Protein AF-A0A351GGZ2-F1 (afdb_monomer_lite)

Sequence (69 aa):
LKRVGHHQELANLAAYLISDFSAYVNGEVVTIDGGEWLQGAGQFNQMEAITQEEWDYLEKIVRANQKKS

Foldseek 3Di:
DPDADDPVVVVVVVVCCPDPVVVPDPPDDDDDGVCVCVCVVDPCSVVVPQDPVNVVVVVVVVVVVVVVD

Structure (mmCIF, N/CA/C/O backbone):
data_AF-A0A351GGZ2-F1
#
_entry.id   AF-A0A351GGZ2-F1
#
loop_
_atom_site.group_PDB
_atom_site.id
_atom_site.type_symbol
_atom_site.label_atom_id
_atom_site.label_alt_id
_atom_site.label_comp_id
_atom_site.label_asym_id
_atom_site.label_entity_id
_atom_site.label_seq_id
_atom_site.pdbx_PDB_ins_code
_atom_site.Cartn_x
_atom_site.Cartn_y
_atom_site.Cartn_z
_atom_site.occupancy
_atom_site.B_iso_or_equiv
_atom_site.auth_seq_id
_atom_site.auth_comp_id
_atom_site.auth_asym_id
_atom_site.auth_atom_id
_atom_site.pdbx_PDB_model_num
ATOM 1 N N . LEU A 1 1 ? 0.436 -1.123 6.942 1.00 71.75 1 LEU A N 1
ATOM 2 C CA . LEU A 1 1 ? 1.711 -1.876 7.071 1.00 71.75 1 LEU A CA 1
ATOM 3 C C . LEU A 1 1 ? 2.625 -1.410 8.215 1.00 71.75 1 LEU A C 1
ATOM 5 O O . LEU A 1 1 ? 3.524 -2.167 8.553 1.00 71.75 1 LEU A O 1
ATOM 9 N N . LYS A 1 2 ? 2.401 -0.235 8.838 1.00 86.31 2 LYS A N 1
ATOM 10 C CA . LYS A 1 2 ? 3.184 0.289 9.988 1.00 86.31 2 LYS A CA 1
ATOM 11 C C . LYS A 1 2 ? 4.718 0.207 9.803 1.00 86.31 2 LYS A C 1
ATOM 13 O O . LYS A 1 2 ? 5.458 0.072 10.770 1.00 86.31 2 LYS A O 1
ATOM 18 N N . ARG A 1 3 ? 5.187 0.288 8.553 1.00 95.81 3 ARG A N 1
ATOM 19 C CA . ARG A 1 3 ? 6.599 0.353 8.155 1.00 95.81 3 ARG A CA 1
ATOM 20 C C . ARG A 1 3 ? 6.732 1.159 6.869 1.00 95.81 3 ARG A C 1
ATOM 22 O O . ARG A 1 3 ? 5.770 1.250 6.108 1.00 95.81 3 ARG A O 1
ATOM 29 N N . VAL A 1 4 ? 7.936 1.659 6.614 1.00 95.62 4 VAL A N 1
ATOM 30 C CA . VAL A 1 4 ? 8.296 2.2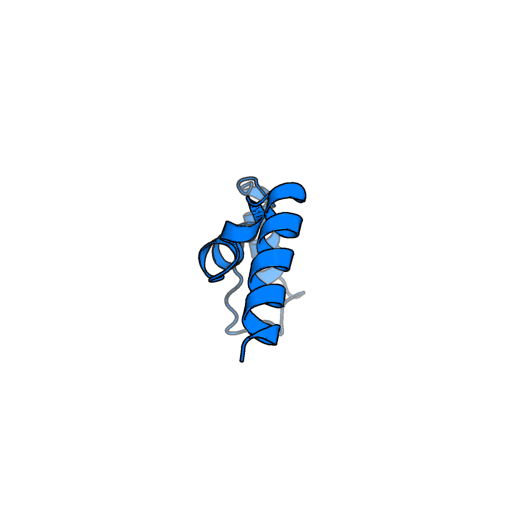67 5.329 1.00 95.62 4 VAL A CA 1
ATOM 31 C C . VAL A 1 4 ? 8.514 1.201 4.250 1.00 95.62 4 VAL A C 1
ATOM 33 O O . VAL A 1 4 ? 8.754 0.023 4.550 1.00 95.62 4 VAL A O 1
ATOM 36 N N . GLY A 1 5 ? 8.415 1.624 2.991 1.00 96.38 5 GLY A N 1
ATOM 37 C CA . GLY A 1 5 ? 8.705 0.783 1.834 1.00 96.38 5 GLY A CA 1
ATOM 38 C C . GLY A 1 5 ? 10.204 0.582 1.604 1.00 96.38 5 GLY A C 1
ATOM 39 O O . GLY A 1 5 ? 11.030 1.439 1.922 1.00 96.38 5 GLY A O 1
ATOM 40 N N . HIS A 1 6 ? 10.555 -0.549 1.002 1.00 97.81 6 HIS A N 1
ATOM 41 C CA . HIS A 1 6 ? 11.879 -0.827 0.460 1.00 97.81 6 HIS A CA 1
ATOM 42 C C . HIS A 1 6 ? 11.919 -0.518 -1.038 1.00 97.81 6 HIS A C 1
ATOM 44 O O . HIS A 1 6 ? 10.943 -0.719 -1.756 1.00 97.81 6 HIS A O 1
ATOM 50 N N . HIS A 1 7 ? 13.083 -0.104 -1.546 1.00 98.12 7 HIS A N 1
ATOM 51 C CA . HIS A 1 7 ? 13.240 0.237 -2.967 1.00 98.12 7 HIS A CA 1
ATOM 52 C C . HIS A 1 7 ? 12.909 -0.942 -3.895 1.00 98.12 7 HIS A C 1
ATOM 54 O O . HIS A 1 7 ? 12.373 -0.740 -4.980 1.00 98.12 7 HIS A O 1
ATOM 60 N N . GLN A 1 8 ? 13.159 -2.177 -3.444 1.00 98.50 8 GLN A N 1
ATOM 61 C CA . GLN A 1 8 ? 12.814 -3.381 -4.198 1.00 98.50 8 GLN A CA 1
ATOM 62 C C . GLN A 1 8 ? 11.301 -3.531 -4.418 1.00 98.50 8 GLN A C 1
ATOM 64 O O . GLN A 1 8 ? 10.887 -4.051 -5.447 1.00 98.50 8 GLN A O 1
ATOM 69 N N . GLU A 1 9 ? 10.467 -3.069 -3.483 1.00 98.31 9 GLU A N 1
ATOM 70 C CA . GLU A 1 9 ? 9.007 -3.148 -3.613 1.00 98.31 9 GLU A CA 1
ATOM 71 C C . GLU A 1 9 ? 8.516 -2.235 -4.744 1.00 98.31 9 GLU A C 1
ATOM 73 O O . GLU A 1 9 ? 7.737 -2.670 -5.592 1.00 98.31 9 GLU A O 1
ATOM 78 N N . LEU A 1 10 ? 9.054 -1.012 -4.822 1.00 98.12 10 LEU A N 1
ATOM 79 C CA . LEU A 1 10 ? 8.810 -0.103 -5.943 1.00 98.12 10 LEU A CA 1
ATOM 80 C C . LEU A 1 10 ? 9.361 -0.669 -7.259 1.00 98.12 10 LEU A C 1
ATOM 82 O O . LEU A 1 10 ? 8.667 -0.643 -8.272 1.00 98.12 10 LEU A O 1
ATOM 86 N N . ALA A 1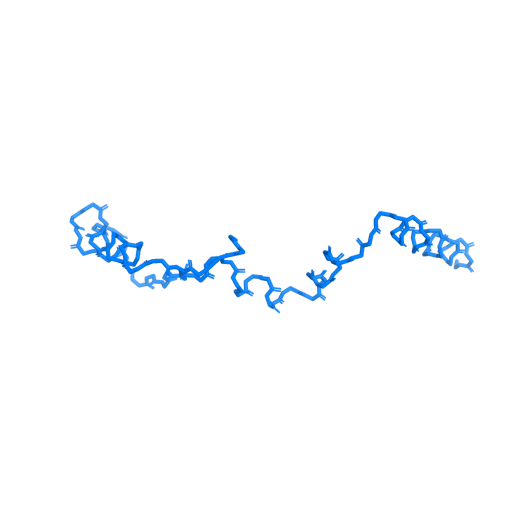 11 ? 10.585 -1.203 -7.248 1.00 98.56 11 ALA A N 1
ATOM 87 C CA . ALA A 1 11 ? 11.206 -1.776 -8.440 1.00 98.56 11 ALA A CA 1
ATOM 88 C C . ALA A 1 11 ? 10.398 -2.956 -9.000 1.00 98.56 11 ALA A C 1
ATOM 90 O O . ALA A 1 11 ? 10.205 -3.043 -10.209 1.00 98.56 11 ALA A O 1
ATOM 91 N N . ASN A 1 12 ? 9.874 -3.827 -8.134 1.00 98.62 12 ASN A N 1
ATOM 92 C CA . ASN A 1 12 ? 9.026 -4.946 -8.539 1.00 98.62 12 ASN A CA 1
ATOM 93 C C . ASN A 1 12 ? 7.707 -4.469 -9.156 1.00 98.62 12 ASN A C 1
ATOM 95 O O . ASN A 1 12 ? 7.301 -4.990 -10.194 1.00 98.62 12 ASN A O 1
ATOM 99 N N . LEU A 1 13 ? 7.054 -3.471 -8.548 1.00 98.31 13 LEU A N 1
ATOM 100 C CA . LEU A 1 13 ? 5.828 -2.890 -9.097 1.00 98.31 13 LEU A CA 1
ATOM 101 C C . LEU A 1 13 ? 6.085 -2.251 -10.467 1.00 98.31 13 LEU A C 1
ATOM 103 O O . LEU A 1 13 ? 5.347 -2.514 -11.411 1.00 98.31 13 LEU A O 1
ATOM 107 N N . ALA A 1 14 ? 7.155 -1.465 -10.599 1.00 98.25 14 ALA A N 1
ATOM 108 C CA . ALA A 1 14 ? 7.535 -0.852 -11.868 1.00 98.25 14 ALA A CA 1
ATOM 109 C C . ALA A 1 14 ? 7.859 -1.906 -12.939 1.00 98.25 14 ALA A C 1
ATOM 111 O O . ALA A 1 14 ? 7.395 -1.792 -14.071 1.00 98.25 14 ALA A O 1
ATOM 112 N N . ALA A 1 15 ? 8.603 -2.957 -12.579 1.00 98.56 15 ALA A N 1
ATOM 113 C CA . ALA A 1 15 ? 8.926 -4.054 -13.486 1.00 98.56 15 ALA A CA 1
ATOM 114 C C . ALA A 1 15 ? 7.665 -4.774 -13.981 1.00 98.56 15 ALA A C 1
ATOM 116 O O . ALA A 1 15 ? 7.561 -5.066 -15.169 1.00 98.56 15 ALA A O 1
ATOM 117 N N . TYR A 1 16 ? 6.693 -5.010 -13.096 1.00 98.50 16 TYR A N 1
ATOM 118 C CA . TYR A 1 16 ? 5.399 -5.562 -13.485 1.00 98.50 16 TYR A CA 1
ATOM 119 C C . TYR A 1 16 ? 4.658 -4.629 -14.450 1.00 98.50 16 TYR A C 1
ATOM 121 O O . TYR A 1 16 ? 4.285 -5.082 -15.526 1.00 98.50 16 TYR A O 1
ATOM 129 N N . LEU A 1 17 ? 4.512 -3.342 -14.107 1.00 98.31 17 LEU A N 1
ATOM 130 C CA . LEU A 1 17 ? 3.743 -2.361 -14.889 1.00 98.31 17 LEU A CA 1
ATOM 131 C C . LEU A 1 17 ? 4.330 -2.053 -16.279 1.00 98.31 17 LEU A C 1
ATOM 133 O O . LEU A 1 17 ? 3.606 -1.593 -17.158 1.00 98.31 17 LEU A O 1
ATOM 137 N N . ILE A 1 18 ? 5.633 -2.270 -16.476 1.00 97.56 18 ILE A N 1
ATOM 138 C CA . ILE A 1 18 ? 6.309 -2.091 -17.773 1.00 97.56 18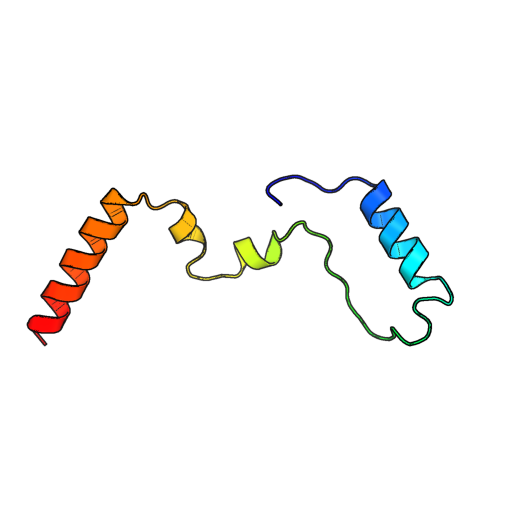 ILE A CA 1
ATOM 139 C C . ILE A 1 18 ? 6.292 -3.387 -18.605 1.00 97.56 18 ILE A C 1
ATOM 141 O O . ILE A 1 18 ? 6.513 -3.349 -19.813 1.00 97.56 18 ILE A O 1
ATOM 145 N N . SER A 1 19 ? 6.049 -4.541 -17.981 1.00 98.44 19 SER A N 1
ATOM 146 C CA . SER A 1 19 ? 6.056 -5.836 -18.667 1.00 98.44 19 SER A CA 1
ATOM 147 C C . SER A 1 19 ? 4.772 -6.102 -19.460 1.00 98.44 19 SER A C 1
ATOM 149 O O . SER A 1 19 ? 3.716 -5.537 -19.183 1.00 98.44 19 SER A O 1
ATOM 151 N N . ASP A 1 20 ? 4.822 -7.075 -20.373 1.00 98.31 20 ASP A N 1
ATOM 152 C CA . ASP A 1 20 ? 3.637 -7.539 -21.111 1.00 98.31 20 ASP A CA 1
ATOM 153 C C . ASP A 1 20 ? 2.543 -8.125 -20.196 1.00 98.31 20 ASP A C 1
ATOM 155 O O . ASP A 1 20 ? 1.378 -8.212 -20.589 1.00 98.31 20 ASP A O 1
ATOM 159 N N . PHE A 1 21 ? 2.876 -8.499 -18.954 1.00 98.38 21 PHE A N 1
ATOM 160 C CA . PHE A 1 21 ? 1.897 -9.018 -17.994 1.00 98.38 21 PHE A CA 1
ATOM 161 C C . PHE A 1 21 ? 0.864 -7.971 -17.563 1.00 98.38 21 PHE A C 1
ATOM 163 O O . PHE A 1 21 ? -0.223 -8.340 -17.120 1.00 98.38 21 PHE A O 1
ATOM 170 N N . SER A 1 22 ? 1.160 -6.681 -17.728 1.00 98.06 22 SER A N 1
ATOM 171 C CA . SER A 1 22 ? 0.237 -5.580 -17.453 1.00 98.06 22 SER A CA 1
ATOM 172 C C . SER A 1 22 ? -0.274 -4.904 -18.726 1.00 98.06 22 SER A C 1
ATOM 174 O O . SER A 1 22 ? -0.707 -3.758 -18.662 1.00 98.06 22 SER A O 1
ATOM 176 N N . ALA A 1 23 ? -0.276 -5.591 -19.876 1.00 98.25 23 ALA A N 1
ATOM 177 C CA . ALA A 1 23 ? -0.611 -5.002 -21.181 1.00 98.25 23 ALA A CA 1
ATOM 178 C C . ALA A 1 23 ? -1.981 -4.294 -21.256 1.00 98.25 23 ALA A C 1
ATOM 180 O O . ALA A 1 23 ? -2.194 -3.463 -22.135 1.00 98.25 23 ALA A O 1
ATOM 181 N N . TYR A 1 24 ? -2.914 -4.612 -20.353 1.00 97.94 24 TYR A N 1
ATOM 182 C CA . TYR A 1 24 ? -4.236 -3.978 -20.290 1.00 97.94 24 TYR A CA 1
ATOM 183 C C . TYR A 1 24 ? -4.402 -2.974 -19.133 1.00 97.94 24 TYR A C 1
ATOM 185 O O . TYR A 1 24 ? -5.485 -2.429 -18.934 1.00 97.94 24 TYR A O 1
ATOM 193 N N . VAL A 1 25 ? -3.345 -2.715 -18.361 1.00 98.00 25 VAL A N 1
ATOM 194 C CA . VAL A 1 25 ? -3.328 -1.695 -17.306 1.00 98.00 25 VAL A CA 1
ATOM 195 C C . VAL A 1 25 ? -2.874 -0.379 -17.932 1.00 98.00 25 VAL A C 1
ATOM 197 O O . VAL A 1 25 ? -1.698 -0.195 -18.228 1.00 98.00 25 VAL A O 1
ATOM 200 N N . ASN A 1 26 ? -3.812 0.540 -18.154 1.00 97.06 26 ASN A N 1
ATOM 201 C CA . ASN A 1 26 ? -3.539 1.845 -18.753 1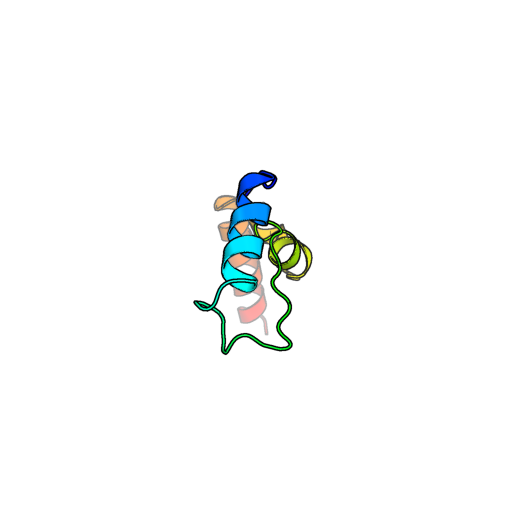.00 97.06 26 ASN A CA 1
ATOM 202 C C . ASN A 1 26 ? -4.339 2.948 -18.047 1.00 97.06 26 ASN A C 1
ATOM 204 O O . ASN A 1 26 ? -5.502 2.745 -17.710 1.00 97.06 26 ASN A O 1
ATOM 208 N N . GLY A 1 27 ? -3.721 4.117 -17.854 1.00 97.00 27 GLY A N 1
ATOM 209 C CA . GLY A 1 27 ? -4.338 5.272 -17.187 1.00 97.00 27 GLY A CA 1
ATOM 210 C C . GLY A 1 27 ? -4.493 5.144 -15.666 1.00 97.00 27 GLY A C 1
ATOM 211 O O . GLY A 1 27 ? -5.141 5.990 -15.057 1.00 97.00 27 GLY A O 1
ATOM 212 N N . GLU A 1 28 ? -3.913 4.107 -15.064 1.00 96.81 28 GLU A N 1
ATOM 213 C CA . GLU A 1 28 ? -4.035 3.815 -13.635 1.00 96.81 28 GLU A CA 1
ATOM 214 C C . GLU A 1 28 ? -3.023 4.599 -12.782 1.00 96.81 28 GLU A C 1
ATOM 216 O O . GLU A 1 28 ? -1.931 4.941 -13.244 1.00 96.81 28 GLU A O 1
ATOM 221 N N . VAL A 1 29 ? -3.360 4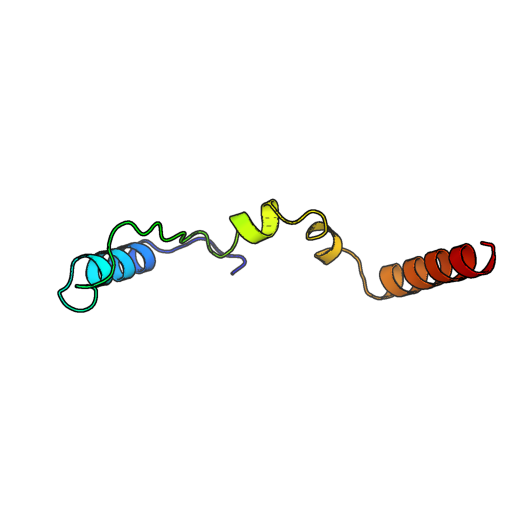.832 -11.508 1.00 96.94 29 VAL A N 1
ATOM 222 C CA . VAL A 1 29 ? -2.475 5.437 -10.506 1.00 96.94 29 VAL A CA 1
ATOM 223 C C . VAL A 1 29 ? -2.375 4.501 -9.303 1.00 96.94 29 VAL A C 1
ATOM 225 O O . VAL A 1 29 ? -3.283 4.414 -8.482 1.00 96.94 29 VAL A O 1
ATOM 228 N N . VAL A 1 30 ? -1.236 3.820 -9.163 1.00 96.75 30 VAL A N 1
ATOM 229 C CA . VAL A 1 30 ? -1.025 2.851 -8.078 1.00 96.75 30 VAL A CA 1
ATOM 230 C C . VAL A 1 30 ? -0.316 3.501 -6.890 1.00 96.75 30 VAL A C 1
ATOM 232 O O . VAL A 1 30 ? 0.873 3.817 -6.958 1.00 96.75 30 VAL A O 1
ATOM 235 N N . THR A 1 31 ? -1.026 3.646 -5.771 1.00 95.81 31 THR A N 1
ATOM 236 C CA . THR A 1 31 ? -0.450 4.114 -4.501 1.00 95.81 31 THR A CA 1
ATOM 237 C C . THR A 1 31 ? 0.279 2.980 -3.772 1.00 95.81 31 THR A C 1
ATOM 239 O O . THR A 1 31 ? -0.300 1.936 -3.477 1.00 95.81 31 THR A O 1
ATOM 242 N N . ILE A 1 32 ? 1.550 3.206 -3.433 1.00 96.19 32 ILE A N 1
ATOM 243 C CA . ILE A 1 32 ? 2.423 2.301 -2.665 1.00 96.19 32 ILE A CA 1
ATOM 244 C C . ILE A 1 32 ? 2.962 3.045 -1.433 1.00 96.19 32 ILE A C 1
ATOM 246 O O . ILE A 1 32 ? 4.129 3.404 -1.339 1.00 96.19 32 ILE A O 1
ATOM 250 N N . ASP A 1 33 ? 2.087 3.308 -0.468 1.00 94.81 33 ASP A N 1
ATOM 251 C CA . ASP A 1 33 ? 2.405 4.074 0.751 1.00 94.81 33 ASP A CA 1
ATOM 252 C C . ASP A 1 33 ? 2.251 3.245 2.042 1.00 94.81 33 ASP A C 1
ATOM 254 O O . ASP A 1 33 ? 2.271 3.761 3.156 1.00 94.81 33 ASP A O 1
ATOM 258 N N . GLY A 1 34 ? 2.041 1.931 1.918 1.00 94.06 34 GLY A N 1
ATOM 259 C CA . GLY A 1 34 ? 1.806 1.058 3.069 1.00 94.06 34 GLY A CA 1
ATOM 260 C C . GLY A 1 34 ? 0.473 1.303 3.796 1.00 94.06 34 GLY A C 1
ATOM 261 O O . GLY A 1 34 ? 0.304 0.805 4.921 1.00 94.06 34 GLY A O 1
ATOM 262 N N . GLY A 1 35 ? -0.466 2.013 3.161 1.00 92.62 35 GLY A N 1
ATOM 263 C CA . GLY A 1 35 ? -1.780 2.383 3.683 1.00 92.62 35 GLY A CA 1
ATOM 264 C C . GLY A 1 35 ? -1.805 3.723 4.420 1.00 92.62 35 GLY A C 1
ATOM 265 O O . GLY A 1 35 ? -2.782 3.992 5.114 1.00 92.62 35 GLY A O 1
ATOM 266 N N . GLU A 1 36 ? -0.749 4.532 4.314 1.00 90.69 36 GLU A N 1
ATOM 267 C CA . GLU A 1 36 ? -0.644 5.838 4.976 1.00 90.69 36 GLU A CA 1
ATOM 268 C C . GLU A 1 36 ? -1.795 6.772 4.595 1.00 90.69 36 GLU A C 1
ATOM 270 O O . GLU A 1 36 ? -2.443 7.332 5.476 1.00 90.69 36 GLU A O 1
ATOM 275 N N . TRP A 1 37 ? -2.123 6.876 3.309 1.00 88.44 37 TRP A N 1
ATOM 276 C CA . TRP A 1 37 ? -3.222 7.696 2.818 1.00 88.44 37 TRP A CA 1
ATOM 277 C C . TRP A 1 37 ? -4.553 7.284 3.434 1.00 88.44 37 TRP A C 1
ATOM 279 O O . TRP A 1 37 ? -5.288 8.122 3.950 1.00 88.44 37 TRP A O 1
ATOM 289 N N . LEU A 1 38 ? -4.855 5.983 3.430 1.00 86.81 38 LEU A N 1
ATOM 290 C CA . LEU A 1 38 ? -6.094 5.476 4.016 1.00 86.81 38 LEU A CA 1
ATOM 291 C C . LEU A 1 38 ? -6.145 5.718 5.519 1.00 86.81 38 LEU A C 1
ATOM 293 O O . LEU A 1 38 ? -7.220 6.028 6.018 1.00 86.81 38 LEU A O 1
ATOM 297 N N . GLN A 1 39 ? -5.010 5.620 6.214 1.00 86.62 39 GLN A N 1
ATOM 298 C CA . GLN A 1 39 ? -4.886 5.919 7.640 1.00 86.62 39 GLN A CA 1
ATOM 299 C C . GLN A 1 39 ? -5.030 7.419 7.945 1.00 86.62 39 GLN A C 1
ATOM 301 O O . GLN A 1 39 ? -5.669 7.781 8.931 1.00 86.62 39 GLN A O 1
ATOM 306 N N . GLY A 1 40 ? -4.522 8.306 7.090 1.00 84.31 40 GLY A N 1
ATOM 307 C CA . GLY A 1 40 ? -4.640 9.756 7.263 1.00 84.31 40 GLY A CA 1
ATOM 308 C C . GLY A 1 40 ? -5.994 10.339 6.843 1.00 84.31 40 GLY A C 1
ATOM 309 O O . GLY A 1 40 ? -6.450 11.313 7.435 1.00 84.31 40 GLY A O 1
ATOM 310 N N . ALA A 1 41 ? -6.651 9.758 5.837 1.00 85.06 41 ALA A N 1
ATOM 311 C CA . ALA A 1 41 ? -7.856 10.325 5.228 1.00 85.06 41 ALA A CA 1
ATOM 312 C C . ALA A 1 41 ? -9.172 9.936 5.928 1.00 85.06 41 ALA A C 1
ATOM 314 O O . ALA A 1 41 ? -10.207 10.556 5.680 1.00 85.06 41 ALA A O 1
ATOM 315 N N . GLY A 1 42 ? -9.174 8.906 6.778 1.00 87.06 42 GLY A N 1
ATOM 316 C CA . GLY A 1 42 ? -10.386 8.460 7.465 1.00 87.06 42 GLY A CA 1
ATOM 317 C C . GLY A 1 42 ? -10.681 9.277 8.721 1.00 87.06 42 GLY A C 1
ATOM 318 O O . GLY A 1 42 ? -9.902 9.286 9.672 1.00 87.06 42 GLY A O 1
ATOM 319 N N . GLN A 1 43 ? -11.863 9.898 8.756 1.00 88.94 43 GLN A N 1
ATOM 320 C CA . GLN A 1 43 ? -12.332 10.751 9.860 1.00 88.94 43 GLN A CA 1
ATOM 321 C C . GLN A 1 43 ? -12.247 10.084 11.244 1.00 88.94 43 GLN A C 1
ATOM 323 O O . GLN A 1 43 ? -12.024 10.759 12.245 1.00 88.94 43 GLN A O 1
ATOM 328 N N . PHE A 1 44 ? -12.436 8.765 11.302 1.00 90.62 44 PHE A N 1
ATOM 329 C CA . PHE A 1 44 ? -12.478 7.994 12.545 1.00 90.62 44 PHE A CA 1
ATOM 330 C C . PHE A 1 44 ? -11.262 7.082 12.744 1.00 90.62 44 PHE A C 1
ATOM 332 O O . PHE A 1 44 ? -11.232 6.319 13.703 1.00 90.62 44 PHE A O 1
ATOM 339 N N . ASN A 1 45 ? -10.229 7.165 11.903 1.00 88.88 45 ASN A N 1
ATOM 340 C CA . ASN A 1 45 ? -9.056 6.291 12.036 1.00 88.88 45 ASN A CA 1
ATOM 341 C C . ASN A 1 45 ? -8.278 6.537 13.331 1.00 88.88 45 ASN A C 1
ATOM 343 O O . ASN A 1 45 ? -7.694 5.620 13.895 1.00 88.88 45 ASN A O 1
ATOM 347 N N . GLN A 1 46 ? -8.328 7.761 13.863 1.00 85.50 46 GLN A N 1
ATOM 348 C CA . GLN A 1 46 ? -7.731 8.086 15.163 1.00 85.50 46 GLN A CA 1
ATOM 349 C C . GLN A 1 46 ? -8.361 7.291 16.317 1.00 85.50 46 GLN A C 1
ATOM 351 O O . GLN A 1 46 ? -7.745 7.148 17.371 1.00 85.50 46 GLN A O 1
ATOM 356 N N . MET A 1 47 ? -9.560 6.730 16.120 1.00 90.94 47 MET A N 1
ATOM 357 C CA . MET A 1 47 ? -10.201 5.870 17.110 1.00 90.94 47 MET A CA 1
ATOM 358 C C . MET A 1 47 ? -9.501 4.512 17.270 1.00 90.94 47 MET A C 1
ATOM 360 O O . MET A 1 47 ? -9.773 3.819 18.245 1.00 90.94 47 MET A O 1
ATOM 364 N N . GLU A 1 48 ? -8.561 4.144 16.387 1.00 87.69 48 GLU A N 1
ATOM 365 C CA . GLU A 1 48 ? -7.676 2.986 16.598 1.00 87.69 48 GLU A CA 1
ATOM 366 C C . GLU A 1 48 ? -6.851 3.098 17.893 1.00 87.69 48 GLU A C 1
ATOM 368 O O . GLU A 1 48 ? -6.407 2.082 18.423 1.00 87.69 48 GLU A O 1
ATOM 373 N N . ALA A 1 49 ? -6.626 4.314 18.404 1.00 90.25 49 ALA A N 1
ATOM 374 C CA . ALA A 1 49 ? -5.884 4.544 19.643 1.00 90.25 49 ALA A CA 1
ATOM 375 C C . ALA A 1 49 ? -6.723 4.341 20.918 1.00 90.25 49 ALA A C 1
ATOM 377 O O . ALA A 1 49 ? -6.152 4.294 22.005 1.00 90.25 49 ALA A O 1
ATOM 378 N N . ILE A 1 50 ? -8.051 4.245 20.795 1.00 93.69 50 ILE A N 1
ATOM 379 C CA . ILE A 1 50 ? -8.970 4.110 21.930 1.00 93.69 50 ILE A CA 1
ATOM 380 C C . ILE A 1 50 ? -8.915 2.671 22.451 1.00 93.69 50 ILE A C 1
ATOM 382 O O . ILE A 1 50 ? -9.053 1.719 21.675 1.00 93.69 50 ILE A O 1
ATOM 386 N N . THR A 1 51 ? -8.730 2.498 23.761 1.00 95.50 51 THR A N 1
ATOM 387 C CA . THR A 1 51 ? -8.689 1.162 24.373 1.00 95.50 51 THR A CA 1
ATOM 388 C C . THR A 1 51 ? -10.077 0.534 24.451 1.00 95.50 51 THR A C 1
ATOM 390 O O . THR A 1 51 ? -11.102 1.212 24.366 1.00 95.50 51 THR A O 1
ATOM 393 N N . GLN A 1 52 ? -10.138 -0.784 24.649 1.00 95.19 52 GLN A N 1
ATOM 394 C CA . GLN A 1 52 ? -11.420 -1.474 24.791 1.00 95.19 52 GLN A CA 1
ATOM 395 C C . GLN A 1 52 ? -12.224 -0.944 25.990 1.00 95.19 52 GLN A C 1
ATOM 397 O O . GLN A 1 52 ? -13.436 -0.774 25.900 1.00 95.19 52 GLN A O 1
ATOM 402 N N . GLU A 1 53 ? -11.558 -0.619 27.097 1.00 95.75 53 GLU A N 1
ATOM 403 C CA . GLU A 1 53 ? -12.205 -0.067 28.288 1.00 95.75 53 GLU A CA 1
ATOM 404 C C . GLU A 1 53 ? -12.794 1.328 28.031 1.00 95.75 53 GLU A C 1
ATOM 406 O O . GLU A 1 53 ? -13.892 1.644 28.498 1.00 95.75 53 GLU A O 1
ATOM 411 N N . GLU A 1 54 ? -12.085 2.166 27.271 1.00 95.62 54 GLU A N 1
ATOM 412 C CA . GLU A 1 54 ? -12.576 3.479 26.849 1.00 95.62 54 GLU A CA 1
ATOM 413 C C . GLU A 1 54 ? -13.776 3.340 25.902 1.00 95.62 54 GLU A C 1
ATOM 415 O O . GLU A 1 54 ? -14.763 4.067 26.047 1.00 95.62 54 GLU A O 1
ATOM 420 N N . TRP A 1 55 ? -13.748 2.363 24.992 1.00 95.69 55 TRP A N 1
ATOM 421 C CA . TRP A 1 55 ? -14.880 2.033 24.125 1.00 95.69 55 TRP A CA 1
ATOM 422 C C . TRP A 1 55 ? -16.122 1.612 24.906 1.00 95.69 55 TRP A C 1
ATOM 424 O O . TRP A 1 55 ? -17.207 2.144 24.657 1.00 95.69 55 TRP A O 1
ATOM 434 N N . ASP A 1 56 ? -15.967 0.724 25.888 1.00 95.38 56 ASP A N 1
ATOM 435 C CA . ASP A 1 56 ? -17.065 0.266 26.743 1.00 95.38 56 ASP A CA 1
ATOM 436 C C . ASP A 1 56 ? -17.704 1.435 27.515 1.00 95.38 56 ASP A C 1
ATOM 438 O O . ASP A 1 56 ? -18.915 1.460 27.768 1.00 95.38 56 ASP A O 1
ATOM 442 N N . TYR A 1 57 ? -16.901 2.430 27.906 1.00 95.44 57 TYR A N 1
ATOM 443 C CA . TYR A 1 57 ? -17.389 3.650 28.546 1.00 95.44 57 TYR A CA 1
ATOM 444 C C . TYR A 1 57 ? -18.127 4.570 27.562 1.00 95.44 57 TYR A C 1
ATOM 446 O O . TYR A 1 57 ? -19.242 5.019 27.856 1.00 95.44 57 TYR A O 1
ATOM 454 N N . LEU A 1 58 ? -17.553 4.814 26.380 1.00 94.06 58 LEU A N 1
ATOM 455 C CA . LEU A 1 58 ? -18.167 5.621 25.320 1.00 94.06 58 LEU A CA 1
ATOM 456 C C . LEU A 1 58 ? -19.513 5.034 24.875 1.00 94.06 58 LEU A C 1
ATOM 458 O O . LEU A 1 58 ? -20.496 5.770 24.750 1.00 94.06 58 LEU A O 1
ATOM 462 N N . GLU A 1 59 ? -19.596 3.712 24.713 1.00 94.69 59 GLU A N 1
ATOM 463 C CA . GLU A 1 59 ? -20.828 3.017 24.337 1.00 94.69 59 GLU A CA 1
ATOM 464 C C . GLU A 1 59 ? -21.954 3.277 25.348 1.00 94.69 59 GLU A C 1
ATOM 466 O O . GLU A 1 59 ? -23.084 3.600 24.961 1.00 94.69 59 GLU A O 1
ATOM 471 N N . LYS A 1 60 ? -21.657 3.196 26.653 1.00 95.50 60 LYS A N 1
ATOM 472 C CA . LYS A 1 60 ? -22.643 3.452 27.716 1.00 95.50 60 LYS A CA 1
ATOM 473 C C . LYS A 1 60 ? -23.201 4.869 27.642 1.00 95.50 60 LYS A C 1
ATOM 475 O O . LYS A 1 60 ? -24.415 5.040 27.769 1.00 95.50 60 LYS A O 1
ATOM 480 N N . ILE A 1 61 ? -22.351 5.871 27.407 1.00 94.94 61 ILE A N 1
ATOM 481 C CA . ILE A 1 61 ? -22.780 7.272 27.277 1.00 94.94 61 ILE A CA 1
ATOM 482 C C . ILE A 1 61 ? -23.691 7.444 26.060 1.00 94.94 61 ILE A C 1
ATOM 484 O O . ILE A 1 61 ? -24.791 7.9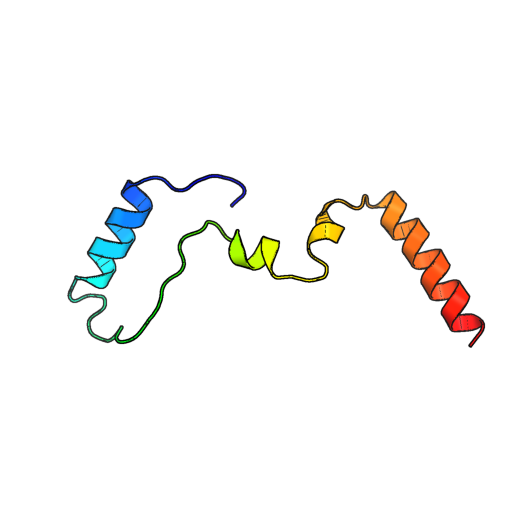90 26.184 1.00 94.94 61 ILE A O 1
ATOM 488 N N . VAL A 1 62 ? -23.261 6.961 24.891 1.00 94.38 62 VAL A N 1
ATOM 489 C CA . VAL A 1 62 ? -24.010 7.116 23.635 1.00 94.38 62 VAL A CA 1
ATOM 490 C C . VAL A 1 62 ? -25.389 6.461 23.743 1.00 94.38 62 VAL A C 1
ATOM 492 O O . VAL A 1 62 ? -26.401 7.095 23.435 1.00 94.38 62 VAL A O 1
ATOM 495 N N . ARG A 1 63 ? -25.465 5.229 24.266 1.00 93.94 63 ARG A N 1
ATOM 496 C CA . ARG A 1 63 ? -26.739 4.516 24.460 1.00 93.94 63 ARG A CA 1
ATOM 497 C C . ARG A 1 63 ? -27.644 5.177 25.497 1.00 93.94 63 ARG A C 1
ATOM 499 O O . ARG A 1 63 ? -28.862 5.180 25.324 1.00 93.94 63 ARG A O 1
ATOM 506 N N . ALA A 1 64 ? -27.084 5.725 26.575 1.00 92.88 64 ALA A N 1
ATOM 507 C CA . ALA A 1 64 ? -27.864 6.435 27.588 1.00 92.88 64 ALA A CA 1
ATOM 508 C C . ALA A 1 64 ? -28.493 7.722 27.032 1.00 92.88 64 ALA A C 1
ATOM 510 O O . ALA A 1 64 ? -29.629 8.039 27.379 1.00 92.88 64 ALA A O 1
ATOM 511 N N . ASN A 1 65 ? -27.788 8.433 26.148 1.00 89.38 65 ASN A N 1
ATOM 512 C CA . ASN A 1 65 ? -28.296 9.645 25.505 1.00 89.38 65 ASN A CA 1
ATOM 513 C C . ASN A 1 65 ? -29.378 9.350 24.457 1.00 89.38 65 ASN A C 1
ATOM 515 O O . ASN A 1 65 ? -30.346 10.097 24.376 1.00 89.38 65 ASN A O 1
ATOM 519 N N . GLN A 1 66 ? -29.284 8.235 23.725 1.00 82.69 66 GLN A N 1
ATOM 520 C CA . GLN A 1 66 ? -30.342 7.813 22.795 1.00 82.69 66 GLN A CA 1
ATOM 521 C C . GLN A 1 66 ? -31.666 7.497 23.496 1.00 82.69 66 GLN A C 1
ATOM 523 O O . GLN A 1 66 ? -32.718 7.812 22.964 1.00 82.69 66 GLN A O 1
ATOM 528 N N . LYS A 1 67 ? -31.631 6.915 24.701 1.00 72.94 67 LYS A N 1
ATOM 529 C CA . LYS A 1 67 ? -32.848 6.620 25.482 1.00 72.94 67 LYS A CA 1
ATOM 530 C C . LYS A 1 67 ? -33.533 7.865 26.066 1.00 72.94 67 LYS A C 1
ATOM 532 O O . LYS A 1 67 ? -34.616 7.736 26.627 1.00 72.94 67 LYS A O 1
ATOM 537 N N . LYS A 1 68 ? -32.874 9.028 26.021 1.00 60.31 68 LYS A N 1
ATOM 538 C CA . LYS A 1 68 ? -33.412 10.316 26.491 1.00 60.31 68 LYS A CA 1
ATOM 539 C C . LYS A 1 68 ? -34.020 11.162 25.365 1.00 60.31 68 LYS A C 1
ATOM 541 O O . LYS A 1 68 ? -34.658 12.165 25.675 1.00 60.31 68 LYS A O 1
ATOM 546 N N . SER A 1 69 ? -33.780 10.783 24.108 1.00 54.06 69 SER A N 1
ATOM 547 C CA . SER A 1 69 ? -34.463 11.303 22.917 1.00 54.06 69 SER A CA 1
ATOM 548 C C . SER A 1 69 ? -35.731 10.506 22.635 1.00 54.06 69 SER A C 1
ATOM 550 O O . SER A 1 69 ? -36.552 11.052 21.868 1.00 54.06 69 SER A O 1
#

Radius of gyration: 20.93 Å; chains: 1; bounding box: 48×20×50 Å

Secondary structure (DSSP, 8-state):
--SPPPHHHHHHHHHHHHSGGGTT--S-----STTHHHHHH-TTGGGGGS-HHHHHHHHHHHHHHHTT-

pLDDT: mean 92.5, std 8.29, range [54.06, 98.62]